Protein AF-A0A8B2S9D0-F1 (afdb_monomer)

Secondary structure (DSSP, 8-state):
-EEEETTEEEE-------HHHHHHHHHT--SHHHHHHHHHHHHHHHHHHHT-TTS-SS-HHHHHHHHHHHHHHHHHHHHHHHHHHHHHHTT-TTHHHHHHHHHHHHHHHHHHHHHHHHHTTT-SS-TT--GGGGGTT-TTTTT--

Mean predicted aligned error: 12.53 Å

Radius of gyration: 28.76 Å; Cα contacts (8 Å, |Δi|>4): 97; chains: 1; bounding box: 56×42×91 Å

Foldseek 3Di:
DWDQDPVGTDDDPDDDDDLVRLLVVLPVDPDPVSVVSNVVSVVVVVVCVCVDPVPDPDDLQVLLVLLLVLLVVLVVLVVLVVCLVVCVVVVHPCNVVSVCSLPPCLVVSLVSLVVSCVRNVVPPAHPVGDPCSVCSSVGCPPNRD

Solvent-accessible surface area (backbone atoms only — not comparable to full-atom values): 8714 Å² total; per-residue (Å²): 89,72,50,80,48,99,92,47,78,44,77,42,94,72,86,84,66,55,69,69,52,50,40,59,66,34,64,82,46,88,48,71,68,33,52,53,50,39,51,53,44,48,56,50,51,54,53,50,58,75,66,30,79,90,48,65,89,58,54,74,66,56,47,48,52,52,41,51,52,50,36,52,50,51,53,51,51,53,51,44,53,68,46,34,62,58,31,53,78,66,68,36,93,55,36,68,61,38,54,48,51,57,67,65,44,50,65,56,53,50,54,50,49,56,52,47,52,64,76,42,64,86,61,86,67,51,98,86,70,56,85,58,57,88,50,47,82,56,71,51,78,91,76,62,128

pLDDT: mean 82.46, std 10.73, range [52.59, 96.31]

Structure (mmCIF, N/CA/C/O backbone):
data_AF-A0A8B2S9D0-F1
#
_entry.id   AF-A0A8B2S9D0-F1
#
loop_
_atom_site.group_PDB
_atom_site.id
_atom_site.type_symbol
_atom_site.label_atom_id
_atom_site.label_alt_id
_atom_site.label_comp_id
_atom_site.label_asym_id
_atom_site.label_entity_id
_atom_site.label_seq_id
_atom_site.pdbx_PDB_ins_code
_atom_site.Cartn_x
_atom_site.Cartn_y
_atom_site.Cartn_z
_atom_site.occupancy
_atom_site.B_iso_or_equiv
_atom_site.auth_seq_id
_atom_site.auth_comp_id
_atom_site.auth_asym_id
_atom_site.auth_atom_id
_atom_site.pdbx_PDB_model_num
ATOM 1 N N . MET A 1 1 ? -6.649 -19.232 41.367 1.00 66.88 1 MET A N 1
ATOM 2 C CA . MET A 1 1 ? -5.723 -18.212 41.923 1.00 66.88 1 MET A CA 1
ATOM 3 C C . MET A 1 1 ? -5.711 -18.444 43.416 1.00 66.88 1 MET A C 1
ATOM 5 O O . MET A 1 1 ? -6.770 -18.383 44.038 1.00 66.88 1 MET A O 1
ATOM 9 N N . SER A 1 2 ? -4.547 -18.737 43.982 1.00 71.62 2 SER A N 1
ATOM 10 C CA . SER A 1 2 ? -4.392 -19.029 45.402 1.00 71.62 2 SER A CA 1
ATOM 11 C C . SER A 1 2 ? -4.323 -17.737 46.206 1.00 71.62 2 SER A C 1
ATOM 13 O O . SER A 1 2 ? -3.440 -16.904 46.014 1.00 71.62 2 SER A O 1
ATOM 15 N N . VAL A 1 3 ? -5.290 -17.547 47.100 1.00 73.31 3 VAL A N 1
ATOM 16 C CA . VAL A 1 3 ? -5.326 -16.390 47.997 1.00 73.31 3 VAL A CA 1
ATOM 17 C C . VAL A 1 3 ? -4.934 -16.873 49.384 1.00 73.31 3 VAL A C 1
ATOM 19 O O . VAL A 1 3 ? -5.528 -17.813 49.918 1.00 73.31 3 VAL A O 1
ATOM 22 N N . VAL A 1 4 ? -3.922 -16.241 49.975 1.00 78.06 4 VAL A N 1
ATOM 23 C CA . VAL A 1 4 ? -3.461 -16.590 51.319 1.00 78.06 4 VAL A CA 1
ATOM 24 C C . VAL A 1 4 ? -4.388 -15.943 52.336 1.00 78.06 4 VAL A C 1
ATOM 26 O O . VAL A 1 4 ? -4.500 -14.720 52.415 1.00 78.06 4 VAL A O 1
ATOM 29 N N . ARG A 1 5 ? -5.070 -16.775 53.119 1.00 75.19 5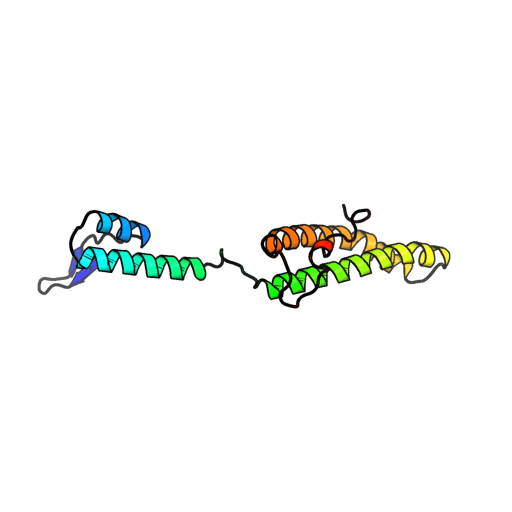 ARG A N 1
ATOM 30 C CA . ARG A 1 5 ? -5.826 -16.338 54.293 1.00 75.19 5 ARG A CA 1
ATOM 31 C C . ARG A 1 5 ? -5.087 -16.793 55.545 1.00 75.19 5 ARG A C 1
ATOM 33 O O . ARG A 1 5 ? -4.210 -17.650 55.489 1.00 75.19 5 ARG A O 1
ATOM 40 N N . LYS A 1 6 ? -5.463 -16.247 56.702 1.00 77.81 6 LYS A N 1
ATOM 41 C CA . LYS A 1 6 ? -4.830 -16.587 57.990 1.00 77.81 6 LYS A CA 1
ATOM 42 C C . LYS A 1 6 ? -4.887 -18.090 58.331 1.00 77.81 6 LYS A C 1
ATOM 44 O O . LYS A 1 6 ? -4.071 -18.552 59.112 1.00 77.81 6 LYS A O 1
ATOM 49 N N . THR A 1 7 ? -5.819 -18.843 57.740 1.00 78.12 7 THR A N 1
ATOM 50 C CA . THR A 1 7 ? -6.012 -20.293 57.937 1.00 78.12 7 THR A CA 1
ATOM 51 C C . THR A 1 7 ? -5.296 -21.171 56.902 1.00 78.12 7 THR A C 1
ATOM 53 O O . THR A 1 7 ? -5.504 -22.379 56.894 1.00 78.12 7 THR A O 1
ATOM 56 N N . GLY A 1 8 ? -4.489 -20.587 56.011 1.00 79.00 8 GLY A N 1
ATOM 57 C CA . GLY A 1 8 ? -3.754 -21.307 54.968 1.00 79.00 8 GLY A CA 1
ATOM 58 C C . GLY A 1 8 ? -4.043 -20.802 53.553 1.00 79.00 8 GLY A C 1
ATOM 59 O O . GLY A 1 8 ? -4.828 -19.872 53.336 1.00 79.00 8 GLY A O 1
ATOM 60 N N . VAL A 1 9 ? -3.369 -21.411 52.576 1.00 81.06 9 VAL A N 1
ATOM 61 C CA . VAL A 1 9 ? -3.511 -21.070 51.154 1.00 81.06 9 VAL A CA 1
ATOM 62 C C . VAL A 1 9 ? -4.711 -21.812 50.575 1.00 81.06 9 VAL A C 1
ATOM 64 O O . VAL A 1 9 ? -4.761 -23.037 50.623 1.00 81.06 9 VAL A O 1
ATOM 67 N N . VAL A 1 10 ? -5.673 -21.072 50.021 1.00 79.06 10 VAL A N 1
ATOM 68 C CA . VAL A 1 10 ? -6.876 -21.641 49.396 1.00 79.06 10 VAL A CA 1
ATOM 69 C C . VAL A 1 10 ? -6.884 -21.268 47.921 1.00 79.06 10 VAL A C 1
ATOM 71 O O . VAL A 1 10 ? -6.769 -20.084 47.591 1.00 79.06 10 VAL A O 1
ATOM 74 N N . ASP A 1 11 ? -7.032 -22.257 47.035 1.00 80.06 11 ASP A N 1
ATOM 75 C CA . ASP A 1 11 ? -7.218 -21.976 45.611 1.00 80.06 11 ASP A CA 1
ATOM 76 C C . ASP A 1 11 ? -8.678 -21.634 45.324 1.00 80.06 11 ASP A C 1
ATOM 78 O O . ASP A 1 11 ? -9.587 -22.424 45.584 1.00 80.06 11 ASP A O 1
ATOM 82 N N . ILE A 1 12 ? -8.899 -20.419 44.826 1.00 77.75 12 ILE A N 1
ATOM 83 C CA . ILE A 1 12 ? -10.222 -19.927 44.463 1.00 77.75 12 ILE A CA 1
ATOM 84 C C . ILE A 1 12 ? -10.286 -19.852 42.934 1.00 77.75 12 ILE A C 1
ATOM 86 O O . ILE A 1 12 ? -9.416 -19.219 42.310 1.00 77.75 12 ILE A O 1
ATOM 90 N N . PRO A 1 13 ? -11.319 -20.437 42.302 1.00 75.88 13 PRO A N 1
ATOM 91 C CA . PRO A 1 13 ? -11.525 -20.281 40.872 1.00 75.88 13 PRO A CA 1
ATOM 92 C C . PRO A 1 13 ? -12.008 -18.852 40.583 1.00 75.88 13 PRO A C 1
ATOM 94 O O . PRO A 1 13 ? -13.190 -18.535 40.700 1.00 75.88 13 PRO A O 1
ATOM 97 N N . VAL A 1 14 ? -11.081 -17.968 40.214 1.00 78.06 14 VAL A N 1
ATOM 98 C CA . VAL A 1 14 ? -11.389 -16.605 39.759 1.00 78.06 14 VAL A CA 1
ATOM 99 C C . VAL A 1 14 ? -11.592 -16.632 38.248 1.00 78.06 14 VAL A C 1
ATOM 101 O O . VAL A 1 14 ? -10.708 -17.064 37.509 1.00 78.06 14 VAL A O 1
ATOM 104 N N . ARG A 1 15 ? -12.755 -16.166 37.777 1.00 78.62 15 ARG A N 1
ATOM 105 C CA . ARG A 1 15 ? -13.032 -16.027 36.341 1.00 78.62 15 ARG A CA 1
ATOM 106 C C . ARG A 1 15 ? -12.444 -14.715 35.844 1.00 78.62 15 ARG A C 1
ATOM 108 O O . ARG A 1 15 ? -12.873 -13.644 36.264 1.00 78.62 15 ARG A O 1
ATOM 115 N N . VAL A 1 16 ? -11.466 -14.813 34.955 1.00 80.25 16 VAL A N 1
ATOM 116 C CA . VAL A 1 16 ? -10.899 -13.658 34.261 1.00 80.25 16 VAL A CA 1
ATOM 117 C C . VAL A 1 16 ? -11.697 -13.448 32.980 1.00 80.25 16 VAL A C 1
ATOM 119 O O . VAL A 1 16 ? -11.838 -14.368 32.176 1.00 80.25 16 VAL A O 1
ATOM 122 N N . PHE A 1 17 ? -12.245 -12.248 32.805 1.00 81.69 17 PHE A N 1
ATOM 123 C CA . PHE A 1 17 ? -12.996 -11.877 31.611 1.00 81.69 17 PHE A CA 1
ATOM 124 C C . PHE A 1 17 ? -12.151 -10.961 30.726 1.00 81.69 17 PHE A C 1
ATOM 126 O O . PHE A 1 17 ? -11.351 -10.164 31.216 1.00 81.69 17 PHE A O 1
ATOM 133 N N . SER A 1 18 ? -12.343 -11.057 29.411 1.00 88.75 18 SER A N 1
ATOM 134 C CA . SER A 1 18 ? -11.809 -10.059 28.483 1.00 88.75 18 SER A CA 1
ATOM 135 C C . SER A 1 18 ? -12.475 -8.703 28.729 1.00 88.75 18 SER A C 1
ATOM 137 O O . SER A 1 18 ? -13.593 -8.653 29.237 1.00 88.75 18 SER A O 1
ATOM 139 N N . LEU A 1 19 ? -11.845 -7.601 28.311 1.00 87.75 19 LEU A N 1
ATOM 140 C CA . LEU A 1 19 ? -12.427 -6.255 28.433 1.00 87.75 19 LEU A CA 1
ATOM 141 C C . LEU A 1 19 ? -13.851 -6.181 27.849 1.00 87.75 19 LEU A C 1
ATOM 143 O O . LEU A 1 19 ? -14.759 -5.648 28.481 1.00 87.75 19 LEU A O 1
ATOM 147 N N . ARG A 1 20 ? -14.090 -6.828 26.700 1.00 86.88 20 ARG A N 1
ATOM 148 C CA . ARG A 1 20 ? -15.435 -6.948 26.109 1.00 86.88 20 ARG A CA 1
ATOM 149 C C . ARG A 1 20 ? -16.399 -7.734 27.006 1.00 86.88 20 ARG A C 1
ATOM 151 O O . ARG A 1 20 ? -17.523 -7.295 27.219 1.00 86.88 20 ARG A O 1
ATOM 158 N N . GLY A 1 21 ? -15.958 -8.858 27.573 1.00 89.12 21 GLY A N 1
ATOM 159 C CA . GLY A 1 21 ? -16.758 -9.650 28.514 1.00 89.12 21 GLY A CA 1
ATOM 160 C C . GLY A 1 21 ? -17.090 -8.892 29.803 1.00 89.12 21 GLY A C 1
ATOM 161 O O . GLY A 1 21 ? -18.235 -8.905 30.248 1.00 89.12 21 GLY A O 1
ATOM 162 N N . CYS A 1 22 ? -16.121 -8.163 30.360 1.00 88.38 22 CYS A N 1
ATOM 163 C CA . CYS A 1 22 ? -16.308 -7.285 31.515 1.00 88.38 22 CYS A CA 1
ATOM 164 C C . CYS A 1 22 ? -17.375 -6.218 31.249 1.00 88.38 22 CYS A C 1
ATOM 166 O O . CYS A 1 22 ? -18.265 -6.016 32.077 1.00 88.38 22 CYS A O 1
ATOM 168 N N . HIS A 1 23 ? -17.307 -5.557 30.088 1.00 88.88 23 HIS A N 1
ATOM 169 C CA . HIS A 1 23 ? -18.277 -4.536 29.697 1.00 88.88 23 HIS A CA 1
ATOM 170 C C . HIS A 1 23 ? -19.706 -5.100 29.627 1.00 88.88 23 HIS A C 1
ATOM 172 O O . HIS A 1 23 ? -20.641 -4.486 30.143 1.00 88.88 23 HIS A O 1
ATOM 178 N N . LEU A 1 24 ? -19.867 -6.298 29.053 1.00 88.12 24 LEU A N 1
ATOM 179 C CA . LEU A 1 24 ? -21.162 -6.972 28.913 1.00 88.12 24 LEU A CA 1
ATOM 180 C C . LEU A 1 24 ? -21.770 -7.371 30.257 1.00 88.12 24 LEU A C 1
ATOM 182 O O . LEU A 1 24 ? -22.960 -7.167 30.478 1.00 88.12 24 LEU A O 1
ATOM 186 N N . ILE A 1 25 ? -20.963 -7.899 31.176 1.00 85.81 25 ILE A N 1
ATOM 187 C CA . ILE A 1 25 ? -21.452 -8.253 32.514 1.00 85.81 25 ILE A CA 1
ATOM 188 C C . ILE A 1 25 ? -21.907 -6.995 33.258 1.00 85.81 25 ILE A C 1
ATOM 190 O O . ILE A 1 25 ? -22.949 -6.994 33.912 1.00 85.81 25 ILE A O 1
ATOM 194 N N . ALA A 1 26 ? -21.166 -5.896 33.115 1.00 85.62 26 ALA A N 1
ATOM 195 C CA . ALA A 1 26 ? -21.499 -4.646 33.775 1.00 85.62 26 ALA A CA 1
ATOM 196 C C . ALA A 1 26 ? -22.753 -3.958 33.207 1.00 85.62 26 ALA A C 1
ATOM 198 O O . ALA A 1 26 ? -23.304 -3.106 33.896 1.00 85.62 26 ALA A O 1
ATOM 199 N N . MET A 1 27 ? -23.226 -4.282 31.996 1.00 86.81 27 MET A N 1
ATOM 200 C CA . MET A 1 27 ? -24.371 -3.613 31.341 1.00 86.81 27 MET A CA 1
ATOM 201 C C . MET A 1 27 ? -25.689 -3.731 32.104 1.00 86.81 27 MET A C 1
ATOM 203 O O . MET A 1 27 ? -26.435 -2.756 32.179 1.00 86.81 27 MET A O 1
ATOM 207 N N . PHE A 1 28 ? -25.950 -4.877 32.728 1.00 84.00 28 PHE A N 1
ATOM 208 C CA . PHE A 1 28 ? -27.207 -5.122 33.442 1.00 84.00 28 PHE A CA 1
ATOM 209 C C . PHE A 1 28 ? -27.262 -4.481 34.836 1.00 84.00 28 PHE A C 1
ATOM 211 O O . PHE A 1 28 ? -28.321 -4.435 35.458 1.00 84.00 28 PHE A O 1
ATOM 218 N N . ALA A 1 29 ? -26.143 -3.946 35.331 1.00 88.94 29 ALA A N 1
ATOM 219 C CA . ALA A 1 29 ? -26.092 -3.255 36.611 1.00 88.94 29 ALA A CA 1
ATOM 220 C C . ALA A 1 29 ? -26.434 -1.760 36.455 1.00 88.94 29 ALA A C 1
ATOM 222 O O . ALA A 1 29 ? -25.786 -1.014 35.709 1.00 88.94 29 ALA A O 1
ATOM 223 N N . THR A 1 30 ? -27.431 -1.294 37.212 1.00 87.62 30 THR A N 1
ATOM 224 C CA . THR A 1 30 ? -27.914 0.103 37.205 1.00 87.62 30 THR A CA 1
ATOM 225 C C . THR A 1 30 ? -27.178 1.017 38.190 1.00 87.62 30 THR A C 1
ATOM 227 O O . THR A 1 30 ? -27.485 2.207 38.284 1.00 87.62 30 THR A O 1
ATOM 230 N N . THR A 1 31 ? -26.176 0.493 38.901 1.00 94.62 31 THR A N 1
ATOM 231 C CA . THR A 1 31 ? -25.410 1.243 39.902 1.00 94.62 31 THR A CA 1
ATOM 232 C C . THR A 1 31 ? -24.501 2.289 39.254 1.00 94.62 31 THR A C 1
ATOM 234 O O . THR A 1 31 ? -24.031 2.128 38.125 1.00 94.62 31 THR A O 1
ATOM 237 N N . LYS A 1 32 ? -24.217 3.378 39.982 1.00 92.38 32 LYS A N 1
ATOM 238 C CA . LYS A 1 32 ? -23.296 4.430 39.520 1.00 92.38 32 LYS A CA 1
ATOM 239 C C . LYS A 1 32 ? -21.897 3.870 39.231 1.00 92.38 32 LYS A C 1
ATOM 241 O O . LYS A 1 32 ? -21.341 4.139 38.176 1.00 92.38 32 LYS A O 1
ATOM 246 N N . VAL A 1 33 ? -21.413 2.984 40.103 1.00 90.38 33 VAL A N 1
ATOM 247 C CA . VAL A 1 33 ? -20.120 2.300 39.947 1.00 90.38 33 VAL A CA 1
ATOM 248 C C . VAL A 1 33 ? -20.062 1.485 38.651 1.00 90.38 33 VAL A C 1
ATOM 250 O O . VAL A 1 33 ? -19.066 1.535 37.938 1.00 90.38 33 VAL A O 1
ATOM 253 N N . ALA A 1 34 ? -21.138 0.775 38.294 1.00 90.50 34 ALA A N 1
ATOM 254 C CA . ALA A 1 34 ? -21.178 0.017 37.046 1.00 90.50 34 ALA A CA 1
ATOM 255 C C . ALA A 1 34 ? -21.203 0.925 35.806 1.00 90.50 34 ALA A C 1
ATOM 257 O O . ALA A 1 34 ? -20.595 0.582 34.794 1.00 90.50 34 ALA A O 1
ATOM 258 N N . LYS A 1 35 ? -21.865 2.090 35.873 1.00 90.12 35 LYS A N 1
ATOM 259 C CA . LYS A 1 35 ? -21.848 3.085 34.784 1.00 90.12 35 LYS A CA 1
ATOM 260 C C . LYS A 1 35 ? -20.436 3.608 34.529 1.00 90.12 35 LYS A C 1
ATOM 262 O O . LYS A 1 35 ? -19.992 3.594 33.383 1.00 90.12 35 LYS A O 1
ATOM 267 N N . ASP A 1 36 ? -19.735 4.002 35.588 1.00 92.75 36 ASP A N 1
ATOM 268 C CA . ASP A 1 36 ? -18.369 4.525 35.492 1.00 92.75 36 ASP A CA 1
ATOM 269 C C . ASP A 1 36 ? -17.404 3.442 34.987 1.00 92.75 36 ASP A C 1
ATOM 271 O O . ASP A 1 36 ? -16.598 3.690 34.092 1.00 92.75 36 ASP A O 1
ATOM 275 N N . PHE A 1 37 ? -17.565 2.204 35.464 1.00 92.12 37 PHE A N 1
ATOM 276 C CA . PHE A 1 37 ? -16.795 1.059 34.983 1.00 92.12 37 PHE A CA 1
ATOM 277 C C . PHE A 1 37 ? -17.011 0.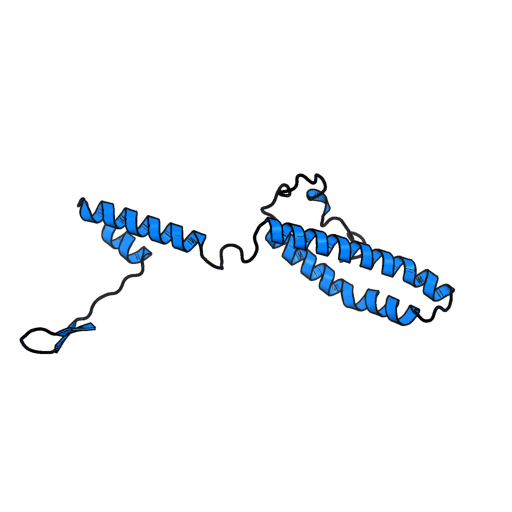787 33.489 1.00 92.12 37 PHE A C 1
ATOM 279 O O . PHE A 1 37 ? -16.049 0.570 32.758 1.00 92.12 37 PHE A O 1
ATOM 286 N N . ARG A 1 38 ? -18.256 0.833 32.995 1.00 93.44 38 ARG A N 1
ATOM 287 C CA . ARG A 1 38 ? -18.536 0.629 31.564 1.00 93.44 38 ARG A CA 1
ATOM 288 C C . ARG A 1 38 ? -17.864 1.673 30.689 1.00 93.44 38 ARG A C 1
ATOM 290 O O . ARG A 1 38 ? -17.320 1.296 29.656 1.00 93.44 38 ARG A O 1
ATOM 297 N N . ARG A 1 39 ? -17.904 2.942 31.102 1.00 92.44 39 ARG A N 1
ATOM 298 C CA . ARG A 1 39 ? -17.231 4.039 30.399 1.00 92.44 39 ARG A CA 1
ATOM 299 C C . ARG A 1 39 ? -15.723 3.817 30.365 1.00 92.44 39 ARG A C 1
ATOM 301 O O . ARG A 1 39 ? -15.148 3.799 29.290 1.00 92.44 39 ARG A O 1
ATOM 308 N N . TRP A 1 40 ? -15.131 3.516 31.518 1.00 93.00 40 TRP A N 1
ATOM 309 C CA . TRP A 1 40 ? -13.703 3.233 31.629 1.00 93.00 40 TRP A CA 1
ATOM 310 C C . TRP A 1 40 ? -13.251 2.067 30.735 1.00 93.00 40 TRP A C 1
ATOM 312 O O . TRP A 1 40 ? -12.223 2.159 30.071 1.00 93.00 40 TRP A O 1
ATOM 322 N N . VAL A 1 41 ? -14.031 0.982 30.657 1.00 93.00 41 VAL A N 1
ATOM 323 C CA . VAL A 1 41 ? -13.712 -0.140 29.760 1.00 93.00 41 VAL A CA 1
ATOM 324 C C . VAL A 1 41 ? -13.798 0.264 28.284 1.00 93.00 41 VAL A C 1
ATOM 326 O O . VAL A 1 41 ? -12.965 -0.186 27.500 1.00 93.00 41 VAL A O 1
ATOM 329 N N . LEU A 1 42 ? -14.778 1.088 27.895 1.00 91.12 42 LEU A N 1
ATOM 330 C CA . LEU A 1 42 ? -14.878 1.593 26.520 1.00 91.12 42 LEU A CA 1
ATOM 331 C C . LEU A 1 42 ? -13.696 2.500 26.171 1.00 91.12 42 LEU A C 1
ATOM 333 O O . LEU A 1 42 ? -13.077 2.282 25.139 1.00 91.12 42 LEU A O 1
ATOM 337 N N . ASP A 1 43 ? -13.309 3.407 27.070 1.00 91.19 43 ASP A N 1
ATOM 338 C CA . ASP A 1 43 ? -12.155 4.289 26.869 1.00 91.19 43 ASP A CA 1
ATOM 339 C C . ASP A 1 43 ? -10.854 3.480 26.663 1.00 91.19 43 ASP A C 1
ATOM 341 O O . ASP A 1 43 ? -10.008 3.831 25.839 1.00 91.19 43 ASP A O 1
ATOM 345 N N . ILE A 1 44 ? -10.698 2.355 27.374 1.00 87.81 44 ILE A N 1
ATOM 346 C CA . ILE A 1 44 ? -9.569 1.433 27.173 1.00 87.81 44 ILE A CA 1
ATOM 347 C C . ILE A 1 44 ? -9.678 0.707 25.834 1.00 87.81 44 ILE A C 1
ATOM 349 O O . ILE A 1 44 ? -8.688 0.618 25.116 1.00 87.81 44 ILE A O 1
ATOM 353 N N . LEU A 1 45 ? -10.854 0.186 25.480 1.00 85.69 45 LEU A N 1
ATOM 354 C CA . LEU A 1 45 ? -11.048 -0.497 24.199 1.00 85.69 45 LEU A CA 1
ATOM 355 C C . LEU A 1 45 ? -10.770 0.435 23.014 1.00 85.69 45 LEU A C 1
ATOM 357 O O . LEU A 1 45 ? -10.102 0.015 22.073 1.00 85.69 45 LEU A O 1
ATOM 361 N N . ASP A 1 46 ? -11.215 1.687 23.077 1.00 82.50 46 ASP A N 1
ATOM 362 C CA . ASP A 1 46 ? -10.971 2.684 22.035 1.00 82.50 46 ASP A CA 1
ATOM 363 C C . ASP A 1 46 ? -9.479 3.013 21.919 1.00 82.50 46 ASP A C 1
ATOM 365 O O . ASP A 1 46 ? -8.940 3.060 20.811 1.00 82.50 46 ASP A O 1
ATOM 369 N N . ARG A 1 47 ? -8.773 3.141 23.049 1.00 80.38 47 ARG A N 1
ATOM 370 C CA . ARG A 1 47 ? -7.315 3.328 23.071 1.00 80.38 47 ARG A CA 1
ATOM 371 C C . ARG A 1 47 ? -6.565 2.155 22.432 1.00 80.38 47 ARG A C 1
ATOM 373 O O . ARG A 1 47 ? -5.651 2.376 21.645 1.00 80.38 47 ARG A O 1
ATOM 380 N N . GLU A 1 48 ? -6.958 0.921 22.734 1.00 78.06 48 GLU A N 1
ATOM 381 C CA . GLU A 1 48 ? -6.328 -0.283 22.175 1.00 78.06 48 GLU A CA 1
ATOM 382 C C . GLU A 1 48 ? -6.624 -0.452 20.674 1.00 78.06 48 GLU A C 1
ATOM 384 O O . GLU A 1 48 ? -5.778 -0.926 19.916 1.00 78.06 48 GLU A O 1
ATOM 389 N N . ILE A 1 49 ? -7.800 -0.019 20.207 1.00 70.25 49 ILE A N 1
ATOM 390 C CA . ILE A 1 49 ? -8.160 -0.032 18.781 1.00 70.25 49 ILE A CA 1
ATOM 391 C C . ILE A 1 49 ? -7.316 0.976 17.988 1.00 70.25 49 ILE A C 1
ATOM 393 O O . ILE A 1 49 ? -6.878 0.658 16.884 1.00 70.25 49 ILE A O 1
ATOM 397 N N . GLN A 1 50 ? -7.031 2.154 18.552 1.00 63.84 50 GLN A N 1
ATOM 398 C CA . GLN A 1 50 ? -6.162 3.158 17.923 1.00 63.84 50 GLN A CA 1
ATOM 399 C C . GLN A 1 50 ? -4.687 2.729 17.856 1.00 63.84 50 GLN A C 1
ATOM 401 O O . GLN A 1 50 ? -3.922 3.324 17.105 1.00 63.84 50 GLN A O 1
ATOM 406 N N . HIS A 1 51 ? -4.256 1.758 18.668 1.00 56.19 51 HIS A N 1
ATOM 407 C CA . HIS A 1 51 ? -2.849 1.334 18.787 1.00 56.19 51 HIS A CA 1
ATOM 408 C C . HIS A 1 51 ? -2.607 -0.107 18.302 1.00 56.19 51 HIS A C 1
ATOM 410 O O . HIS A 1 51 ? -1.520 -0.657 18.483 1.00 56.19 51 HIS A O 1
ATOM 416 N N . SER A 1 52 ? -3.603 -0.742 17.682 1.00 53.72 52 SER A N 1
ATOM 417 C CA . SER A 1 52 ? -3.447 -2.082 17.119 1.00 53.72 52 SER A CA 1
ATOM 418 C C . SER A 1 52 ? -2.508 -2.042 15.904 1.00 53.72 52 SER A C 1
ATOM 420 O O . SER A 1 52 ? -2.715 -1.198 15.054 1.00 53.72 52 SER A O 1
ATOM 422 N N . PRO A 1 53 ? -1.549 -2.964 15.707 1.00 52.59 53 PRO A N 1
ATOM 423 C CA . PRO A 1 53 ? -0.795 -3.077 14.446 1.00 52.59 53 PRO A CA 1
ATOM 424 C C . PRO A 1 53 ? -1.643 -3.590 13.262 1.00 52.59 53 PRO A C 1
ATOM 426 O O . PRO A 1 53 ? -1.172 -3.647 12.130 1.00 52.59 53 PRO A O 1
ATOM 429 N N . ILE A 1 54 ? -2.912 -3.941 13.506 1.00 52.97 54 ILE A N 1
ATOM 430 C CA . ILE A 1 54 ? -3.954 -4.072 12.471 1.00 52.97 54 ILE A CA 1
ATOM 431 C C . ILE A 1 54 ? -4.430 -2.669 12.013 1.00 52.97 54 ILE A C 1
ATOM 433 O O . ILE A 1 54 ? -4.983 -2.518 10.925 1.00 52.97 54 ILE A O 1
ATOM 437 N N . ALA A 1 55 ? -4.154 -1.629 12.807 1.00 55.53 55 ALA A N 1
ATOM 438 C CA . ALA A 1 55 ? -4.212 -0.214 12.466 1.00 55.53 55 ALA A CA 1
ATOM 439 C C . ALA A 1 55 ? -2.828 0.254 11.953 1.00 55.53 55 ALA A C 1
ATOM 441 O O . ALA A 1 55 ? -1.890 0.456 12.710 1.00 55.53 55 ALA A O 1
ATOM 442 N N . LYS A 1 56 ? -2.712 0.370 10.625 1.00 63.38 56 LYS A N 1
ATOM 443 C CA . LYS A 1 56 ? -1.671 1.071 9.839 1.00 63.38 56 LYS A CA 1
ATOM 444 C C . LYS A 1 56 ? -0.213 0.986 10.345 1.00 63.38 56 LYS A C 1
ATOM 446 O O . LYS A 1 56 ? 0.260 1.832 11.092 1.00 63.38 56 LYS A O 1
ATOM 451 N N . GLN A 1 57 ? 0.548 0.036 9.792 1.00 73.31 57 GLN A N 1
ATOM 452 C CA . GLN A 1 57 ? 2.011 -0.066 9.954 1.00 73.31 57 GLN A CA 1
ATOM 453 C C . GLN A 1 57 ? 2.794 1.127 9.358 1.00 73.31 57 GLN A C 1
ATOM 455 O O . GLN A 1 57 ? 3.948 1.336 9.718 1.00 73.31 57 GLN A O 1
ATOM 460 N N . PHE A 1 58 ? 2.173 1.901 8.466 1.00 79.12 58 PHE A N 1
ATOM 461 C CA . PHE A 1 58 ? 2.736 3.107 7.862 1.00 79.12 58 PHE A CA 1
ATOM 462 C C . PHE A 1 58 ? 1.749 4.263 8.005 1.00 79.12 58 PHE A C 1
ATOM 464 O O . PHE A 1 58 ? 0.540 4.080 7.833 1.00 79.12 58 PHE A O 1
ATOM 471 N N . THR A 1 59 ? 2.264 5.456 8.281 1.00 85.56 59 THR A N 1
ATOM 472 C CA . THR A 1 59 ? 1.490 6.697 8.223 1.00 85.56 59 THR A CA 1
ATOM 473 C C . THR A 1 59 ? 1.058 7.001 6.788 1.00 85.56 59 THR A C 1
ATOM 475 O O . THR A 1 59 ? 1.638 6.513 5.816 1.00 85.56 59 THR A O 1
ATOM 478 N N . ASP A 1 60 ? 0.039 7.846 6.635 1.00 83.88 60 ASP A N 1
ATOM 479 C CA . ASP A 1 60 ? -0.462 8.222 5.309 1.00 83.88 60 ASP A CA 1
ATOM 480 C C . ASP A 1 60 ? 0.610 8.957 4.482 1.00 83.88 60 ASP A C 1
ATOM 482 O O . ASP A 1 60 ? 0.694 8.777 3.269 1.00 83.88 60 ASP A O 1
ATOM 486 N N . GLU A 1 61 ? 1.484 9.723 5.133 1.00 84.88 61 GLU A N 1
ATOM 487 C CA . GLU A 1 61 ? 2.609 10.416 4.501 1.00 84.88 61 GLU A CA 1
ATOM 488 C C . GLU A 1 61 ? 3.685 9.445 3.989 1.00 84.88 61 GLU A C 1
ATOM 490 O O . GLU A 1 61 ? 4.157 9.571 2.853 1.00 84.88 61 GLU A O 1
ATOM 495 N N . GLU A 1 62 ? 4.039 8.433 4.784 1.00 86.88 62 GLU A N 1
ATOM 496 C CA . GLU A 1 62 ? 4.982 7.382 4.387 1.00 86.88 62 GLU A CA 1
ATOM 497 C C . GLU A 1 62 ? 4.422 6.545 3.235 1.00 86.88 62 GLU A C 1
ATOM 499 O O . GLU A 1 62 ? 5.124 6.275 2.259 1.00 86.88 62 GLU A O 1
ATOM 504 N N . LEU A 1 63 ? 3.135 6.194 3.296 1.00 87.75 63 LEU A N 1
ATOM 505 C CA . LEU A 1 63 ? 2.437 5.499 2.216 1.00 87.75 63 LEU A CA 1
ATOM 506 C C . LEU A 1 63 ? 2.436 6.320 0.922 1.00 87.75 63 LEU A C 1
ATOM 508 O O . LEU A 1 63 ? 2.679 5.770 -0.156 1.00 87.75 63 LEU A O 1
ATOM 512 N N . CYS A 1 64 ? 2.225 7.635 1.017 1.00 87.38 64 CYS A N 1
ATOM 513 C CA . CYS A 1 64 ? 2.356 8.527 -0.131 1.00 87.38 64 CYS A CA 1
ATOM 514 C C . CYS A 1 64 ? 3.783 8.526 -0.683 1.00 87.38 64 CYS A C 1
ATOM 516 O O . CYS A 1 64 ? 3.975 8.370 -1.888 1.00 87.38 64 CYS A O 1
ATOM 518 N N . SER A 1 65 ? 4.789 8.636 0.181 1.00 89.06 65 SER A N 1
ATOM 519 C CA . SER A 1 65 ? 6.201 8.623 -0.218 1.00 89.06 65 SER A CA 1
ATOM 520 C C . SER A 1 65 ? 6.581 7.327 -0.942 1.00 89.06 65 SER A C 1
ATOM 522 O O . SER A 1 65 ? 7.221 7.362 -1.995 1.00 89.06 65 SER A O 1
ATOM 524 N N . LEU A 1 66 ? 6.115 6.177 -0.447 1.00 91.38 66 LEU A N 1
ATOM 525 C CA . LEU A 1 66 ? 6.309 4.878 -1.096 1.00 91.38 66 LEU A CA 1
ATOM 526 C C . LEU A 1 66 ? 5.593 4.785 -2.451 1.00 91.38 66 LEU A C 1
ATOM 52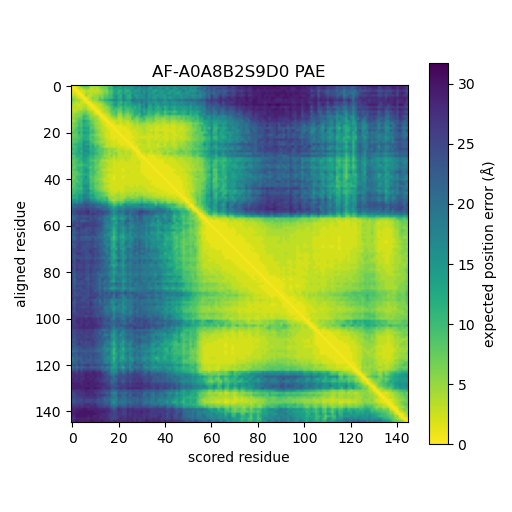8 O O . LEU A 1 66 ? 6.137 4.211 -3.395 1.00 91.38 66 LEU A O 1
ATOM 532 N N . ALA A 1 67 ? 4.400 5.369 -2.579 1.00 90.12 67 ALA A N 1
ATOM 533 C CA . ALA A 1 67 ? 3.667 5.416 -3.841 1.00 90.12 67 ALA A CA 1
ATOM 534 C C . ALA A 1 67 ? 4.388 6.262 -4.906 1.00 90.12 67 ALA A C 1
ATOM 536 O O . ALA A 1 67 ? 4.488 5.845 -6.062 1.00 90.12 67 ALA A O 1
ATOM 537 N N . TYR A 1 68 ? 4.967 7.403 -4.526 1.00 89.31 68 TYR A N 1
ATOM 538 C CA . TYR A 1 68 ? 5.793 8.200 -5.439 1.00 89.31 68 TYR A CA 1
ATOM 539 C C . TYR A 1 68 ? 7.117 7.518 -5.780 1.00 89.31 68 TYR A C 1
ATOM 541 O O . TYR A 1 68 ? 7.541 7.559 -6.934 1.00 89.31 68 TYR A O 1
ATOM 549 N N . LEU A 1 69 ? 7.746 6.829 -4.825 1.00 91.12 69 LEU A N 1
ATOM 550 C CA . LEU A 1 69 ? 8.927 6.014 -5.107 1.00 91.12 69 LEU A CA 1
ATOM 551 C C . LEU A 1 69 ? 8.609 4.921 -6.136 1.00 91.12 69 LEU A C 1
ATOM 553 O O . LEU A 1 69 ? 9.373 4.716 -7.081 1.00 91.12 69 LEU A O 1
ATOM 557 N N . TRP A 1 70 ? 7.457 4.260 -5.991 1.00 92.56 70 TRP A N 1
ATOM 558 C CA . TRP A 1 70 ? 6.965 3.305 -6.979 1.00 92.56 70 TRP A CA 1
ATOM 559 C C . TRP A 1 70 ? 6.764 3.958 -8.352 1.00 92.56 70 TRP A C 1
ATOM 561 O O . TRP A 1 70 ? 7.216 3.399 -9.351 1.00 92.56 70 TRP A O 1
ATOM 571 N N . ARG A 1 71 ? 6.153 5.152 -8.415 1.00 89.44 71 ARG A N 1
ATOM 572 C CA . ARG A 1 71 ? 5.955 5.900 -9.670 1.00 89.44 71 ARG A CA 1
ATOM 573 C C . ARG A 1 71 ? 7.290 6.167 -10.364 1.00 89.44 71 ARG A C 1
ATOM 575 O O . ARG A 1 71 ? 7.424 5.871 -11.549 1.00 89.44 71 ARG A O 1
ATOM 582 N N . SER A 1 72 ? 8.288 6.653 -9.629 1.00 89.06 72 SER A N 1
ATOM 58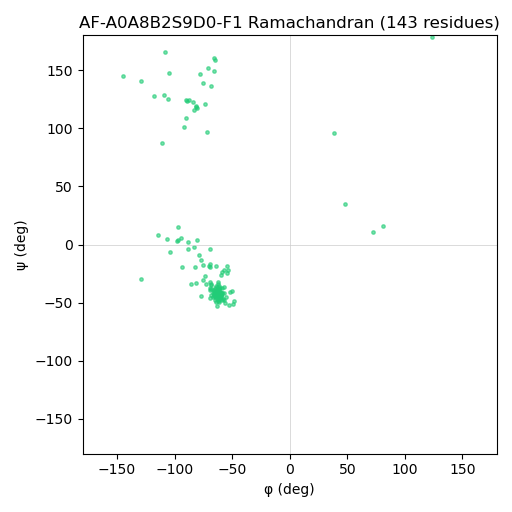3 C CA . SER A 1 72 ? 9.637 6.886 -10.156 1.00 89.06 72 SER A CA 1
ATOM 584 C C . SER A 1 72 ? 10.273 5.600 -10.687 1.00 89.06 72 SER A C 1
ATOM 586 O O . SER A 1 72 ? 10.807 5.586 -11.795 1.00 89.06 72 SER A O 1
ATOM 588 N N . ALA A 1 73 ? 10.160 4.493 -9.948 1.00 89.94 73 ALA A N 1
ATOM 589 C CA . ALA A 1 73 ? 10.668 3.196 -10.388 1.00 89.94 73 ALA A CA 1
ATOM 590 C C . ALA A 1 73 ? 9.974 2.691 -11.668 1.00 89.94 73 ALA A C 1
ATOM 592 O O . ALA A 1 73 ? 10.641 2.152 -12.551 1.00 89.94 73 ALA A O 1
ATOM 593 N N . ALA A 1 74 ? 8.658 2.892 -11.797 1.00 88.94 74 ALA A N 1
ATOM 594 C CA . ALA A 1 74 ? 7.896 2.518 -12.987 1.00 88.94 74 ALA A CA 1
ATOM 595 C C . ALA A 1 74 ? 8.323 3.327 -14.223 1.00 88.94 74 ALA A C 1
ATOM 597 O O . ALA A 1 74 ? 8.560 2.738 -15.276 1.00 88.94 74 ALA A O 1
ATOM 598 N N . VAL A 1 75 ? 8.504 4.645 -14.076 1.00 88.38 75 VAL A N 1
ATOM 599 C CA . VAL A 1 75 ? 9.006 5.526 -15.148 1.00 88.38 75 VAL A CA 1
ATOM 600 C C . VAL A 1 75 ? 10.406 5.105 -15.595 1.00 88.38 75 VAL A C 1
ATOM 602 O O . VAL A 1 75 ? 10.668 4.974 -16.788 1.00 88.38 75 VAL A O 1
ATOM 605 N N . MET A 1 76 ? 11.309 4.837 -14.649 1.00 89.44 76 MET A N 1
ATOM 606 C CA . MET A 1 76 ? 12.665 4.381 -14.969 1.00 89.44 76 MET A CA 1
ATOM 607 C C . MET A 1 76 ? 12.663 3.023 -15.677 1.00 89.44 76 MET A C 1
ATOM 609 O O . MET A 1 76 ? 13.432 2.815 -16.613 1.00 89.44 76 MET A O 1
ATOM 613 N N . TYR A 1 77 ? 11.799 2.099 -15.253 1.00 89.00 77 TYR A N 1
ATOM 614 C CA . TYR A 1 77 ? 11.655 0.794 -15.893 1.00 89.00 77 TYR A CA 1
ATOM 615 C C . TYR A 1 77 ? 11.164 0.915 -17.343 1.00 89.00 77 TYR A C 1
ATOM 617 O O . TYR A 1 77 ? 11.717 0.259 -18.228 1.00 89.00 77 TYR A O 1
ATOM 625 N N . GLU A 1 78 ? 10.170 1.766 -17.598 1.00 87.12 78 GLU A N 1
ATOM 626 C CA . GLU A 1 78 ? 9.652 2.048 -18.942 1.00 87.12 78 GLU A CA 1
ATOM 627 C C . GLU A 1 78 ? 10.740 2.650 -19.841 1.00 87.12 78 GLU A C 1
ATOM 629 O O . GLU A 1 78 ? 11.027 2.096 -20.902 1.00 87.12 78 GLU A O 1
ATOM 634 N N . ALA A 1 79 ? 11.468 3.658 -19.353 1.00 88.56 79 ALA A N 1
ATOM 635 C CA . ALA A 1 79 ? 12.599 4.242 -20.071 1.00 88.56 79 ALA A CA 1
ATOM 636 C C . ALA A 1 79 ? 13.694 3.205 -20.390 1.00 88.56 79 ALA A C 1
ATOM 638 O O . ALA A 1 79 ? 14.219 3.162 -21.503 1.00 88.56 79 ALA A O 1
ATOM 639 N N . CYS A 1 80 ? 14.028 2.312 -19.450 1.00 89.12 80 CYS A N 1
ATOM 640 C CA . CYS A 1 80 ? 14.974 1.226 -19.714 1.00 89.12 80 CYS A CA 1
ATOM 641 C C . CYS A 1 80 ? 14.492 0.293 -20.836 1.00 89.12 80 CYS A C 1
ATOM 643 O O . CYS A 1 80 ? 15.302 -0.169 -21.642 1.00 89.12 80 CYS A O 1
ATOM 645 N N . ARG A 1 81 ? 13.188 0.013 -20.919 1.00 87.06 81 ARG A N 1
ATOM 646 C CA . ARG A 1 81 ? 12.631 -0.814 -21.997 1.00 87.06 81 ARG A CA 1
ATOM 647 C C . ARG A 1 81 ? 12.687 -0.121 -23.349 1.00 87.06 81 ARG A C 1
ATOM 649 O O . ARG A 1 81 ? 12.999 -0.786 -24.331 1.00 87.06 81 ARG A O 1
ATOM 656 N N . GLU A 1 82 ? 12.422 1.178 -23.399 1.00 89.00 82 GLU A N 1
ATOM 657 C CA . GLU A 1 82 ? 12.493 1.967 -24.634 1.00 89.00 82 GLU A CA 1
ATOM 658 C C . GLU A 1 82 ? 13.929 2.120 -25.150 1.00 89.00 82 GLU A C 1
ATOM 660 O O . GLU A 1 82 ? 14.169 2.095 -26.355 1.00 89.00 82 GLU A O 1
ATOM 665 N N . VAL A 1 83 ? 14.908 2.201 -24.246 1.00 91.81 83 VAL A N 1
ATOM 666 C CA . VAL A 1 83 ? 16.332 2.300 -24.601 1.00 91.81 83 VAL A CA 1
ATOM 667 C C . VAL A 1 83 ? 16.906 0.961 -25.080 1.00 91.81 83 VAL A C 1
ATOM 669 O O . VAL A 1 83 ? 17.801 0.943 -25.926 1.00 91.81 83 VAL A O 1
ATOM 672 N N . HIS A 1 84 ? 16.397 -0.172 -24.586 1.00 90.69 84 HIS A N 1
ATOM 673 C CA . HIS A 1 84 ? 16.880 -1.509 -24.955 1.00 90.69 84 HIS A CA 1
ATOM 674 C C . HIS A 1 84 ? 17.017 -1.760 -26.477 1.00 90.69 84 HIS A C 1
ATOM 676 O O . HIS A 1 84 ? 18.098 -2.186 -26.887 1.00 90.69 84 HIS A O 1
ATOM 682 N N . PRO A 1 85 ? 16.005 -1.511 -27.338 1.00 92.75 85 PRO A N 1
ATOM 683 C CA . PRO A 1 85 ? 16.141 -1.730 -28.781 1.00 92.75 85 PRO A CA 1
ATOM 684 C C . PRO A 1 85 ? 17.225 -0.855 -29.426 1.00 92.75 85 PRO A C 1
ATOM 686 O O . PRO A 1 85 ? 17.921 -1.323 -30.321 1.00 92.75 85 PRO A O 1
ATOM 689 N N . LEU A 1 86 ? 17.429 0.378 -28.950 1.00 94.12 86 LEU A N 1
ATOM 690 C CA . LEU A 1 86 ? 18.498 1.248 -29.452 1.00 94.12 86 LEU A CA 1
ATOM 691 C C . LEU A 1 86 ? 19.879 0.685 -29.105 1.00 94.12 86 LEU A C 1
ATOM 693 O O . LEU A 1 86 ? 20.775 0.671 -29.946 1.00 94.12 86 LEU A O 1
ATOM 697 N N . LEU A 1 87 ? 20.040 0.168 -27.882 1.00 94.62 87 LEU A N 1
ATOM 698 C CA . LEU A 1 87 ? 21.272 -0.503 -27.465 1.00 94.62 87 LEU A CA 1
ATOM 699 C C . LEU A 1 87 ? 21.535 -1.768 -28.284 1.00 94.62 87 LEU A C 1
ATOM 701 O O . LEU A 1 87 ? 22.693 -2.063 -28.569 1.00 94.62 87 LEU A O 1
ATOM 705 N N . LEU A 1 88 ? 20.476 -2.500 -28.646 1.00 93.88 88 LEU A N 1
ATOM 706 C CA . LEU A 1 88 ? 20.566 -3.709 -29.462 1.00 93.88 88 LEU A CA 1
ATOM 707 C C . LEU A 1 88 ? 21.082 -3.388 -30.868 1.00 93.88 88 LEU A C 1
ATOM 709 O O . LEU A 1 88 ? 22.020 -4.031 -31.323 1.00 93.88 88 LEU A O 1
ATOM 713 N N . VAL A 1 89 ? 20.517 -2.366 -31.519 1.00 96.19 89 VAL A N 1
ATOM 714 C CA . VAL A 1 89 ? 20.957 -1.911 -32.851 1.00 96.19 89 VAL A CA 1
ATOM 715 C C . VAL A 1 89 ? 22.385 -1.364 -32.816 1.00 96.19 89 VAL A C 1
ATOM 717 O O . VAL A 1 89 ? 23.144 -1.566 -33.756 1.00 96.19 89 VAL A O 1
ATOM 720 N N . ALA A 1 90 ? 22.769 -0.700 -31.727 1.00 95.56 90 ALA A N 1
ATOM 721 C CA . ALA A 1 90 ? 24.117 -0.171 -31.539 1.00 95.56 90 ALA A CA 1
ATOM 722 C C . ALA A 1 90 ? 25.148 -1.223 -31.076 1.00 95.56 90 ALA A C 1
ATOM 724 O O . ALA A 1 90 ? 26.272 -0.843 -30.752 1.00 95.56 90 ALA A O 1
ATOM 725 N N . GLU A 1 91 ? 24.765 -2.504 -30.962 1.00 94.31 91 GLU A N 1
ATOM 726 C CA . GLU A 1 91 ? 25.595 -3.601 -30.427 1.00 94.31 91 GLU A CA 1
ATOM 727 C C . GLU A 1 91 ? 26.283 -3.248 -29.095 1.00 94.31 91 GLU A C 1
ATOM 729 O O . GLU A 1 91 ? 27.415 -3.627 -28.787 1.00 94.31 91 GLU A O 1
ATOM 734 N N . HIS A 1 92 ? 25.589 -2.467 -28.270 1.00 96.31 92 HIS A N 1
ATOM 735 C CA . HIS A 1 92 ? 26.198 -1.860 -27.104 1.00 96.31 92 HIS A CA 1
ATOM 736 C C . HIS A 1 92 ? 26.401 -2.890 -25.984 1.00 96.31 92 HIS A C 1
ATOM 738 O O . HIS A 1 92 ? 25.503 -3.659 -25.639 1.00 96.31 92 HIS A O 1
ATOM 744 N N . ARG A 1 93 ? 27.544 -2.834 -25.287 1.00 96.19 93 ARG A N 1
ATOM 745 C CA . ARG A 1 93 ? 27.904 -3.774 -24.198 1.00 96.19 93 ARG A CA 1
ATOM 746 C C . ARG A 1 93 ? 26.874 -3.910 -23.063 1.00 96.19 93 ARG A C 1
ATOM 748 O O . ARG A 1 93 ? 26.941 -4.848 -22.277 1.00 96.19 93 ARG A O 1
ATOM 755 N N . LEU A 1 94 ? 25.956 -2.949 -22.926 1.00 94.75 94 LEU A N 1
ATOM 756 C CA . LEU A 1 94 ? 24.926 -2.939 -21.879 1.00 94.75 94 LEU A CA 1
ATOM 757 C C . LEU A 1 94 ? 23.632 -3.672 -22.263 1.00 94.75 94 LEU A C 1
ATOM 759 O O . LEU A 1 94 ? 22.764 -3.802 -21.399 1.00 94.75 94 LEU A O 1
ATOM 763 N N . VAL A 1 95 ? 23.495 -4.179 -23.492 1.00 92.44 95 VAL A N 1
ATOM 764 C CA . VAL A 1 95 ? 22.301 -4.923 -23.943 1.00 92.44 95 VAL A CA 1
ATOM 765 C C . VAL A 1 95 ? 21.878 -6.022 -22.954 1.00 92.44 95 VAL A C 1
ATOM 767 O O . VAL A 1 95 ? 20.717 -6.008 -22.532 1.00 92.44 95 VAL A O 1
ATOM 770 N N . PRO A 1 96 ? 22.778 -6.903 -22.460 1.00 91.06 96 PRO A N 1
ATOM 771 C CA . PRO A 1 96 ? 22.380 -7.958 -21.525 1.00 91.06 96 PRO A CA 1
ATOM 772 C C . PRO A 1 96 ? 21.809 -7.411 -20.210 1.00 91.06 96 PRO A C 1
ATOM 774 O O . PRO A 1 96 ? 20.862 -7.964 -19.649 1.00 91.06 96 PRO A O 1
ATOM 777 N N . ARG A 1 97 ? 22.350 -6.285 -19.726 1.00 90.69 97 ARG A N 1
ATOM 778 C CA . ARG A 1 97 ? 21.892 -5.639 -18.491 1.00 90.69 97 ARG A CA 1
ATOM 779 C C . ARG A 1 97 ? 20.474 -5.094 -18.646 1.00 90.69 97 ARG A C 1
ATOM 781 O O . ARG A 1 97 ? 19.651 -5.299 -17.760 1.00 90.69 97 ARG A O 1
ATOM 788 N N . PHE A 1 98 ? 20.183 -4.427 -19.758 1.00 91.00 98 PHE A N 1
ATOM 789 C CA . PHE A 1 98 ? 18.861 -3.848 -20.011 1.00 91.00 98 PHE A CA 1
ATOM 790 C C . PHE A 1 98 ? 17.803 -4.918 -20.322 1.00 91.00 98 PHE A C 1
ATOM 792 O O . PHE A 1 98 ? 16.669 -4.796 -19.863 1.00 91.00 98 PHE A O 1
ATOM 799 N N . SER A 1 99 ? 18.186 -6.013 -20.985 1.00 86.25 99 SER A N 1
ATOM 800 C CA . SER A 1 99 ? 17.320 -7.188 -21.175 1.00 86.25 99 SER A CA 1
ATOM 801 C C . SER A 1 99 ? 16.921 -7.835 -19.837 1.00 86.25 99 SER A C 1
ATOM 803 O O . SER A 1 99 ? 15.745 -8.117 -19.579 1.00 86.25 99 SER A O 1
ATOM 805 N N . SER A 1 100 ? 17.888 -7.982 -18.923 1.00 87.25 100 SER A N 1
ATOM 806 C CA . SER A 1 100 ? 17.658 -8.503 -17.569 1.00 87.25 100 SER A CA 1
ATOM 807 C C . SER A 1 100 ? 16.716 -7.617 -16.745 1.00 87.25 100 SER A C 1
ATOM 809 O O . SER A 1 100 ? 15.806 -8.132 -16.093 1.00 87.25 100 SER A O 1
ATOM 811 N N . ILE A 1 101 ? 16.879 -6.289 -16.807 1.00 85.81 101 ILE A N 1
ATOM 812 C CA . ILE A 1 101 ? 15.993 -5.331 -16.119 1.00 85.81 101 ILE A CA 1
ATOM 813 C C . ILE A 1 101 ? 14.546 -5.510 -16.589 1.00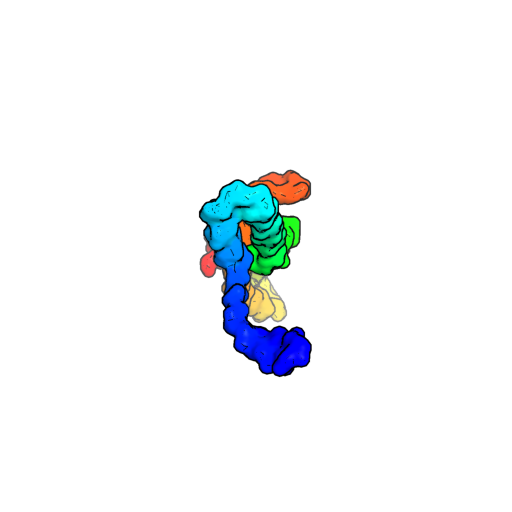 85.81 101 ILE A C 1
ATOM 815 O O . ILE A 1 101 ? 13.647 -5.630 -15.754 1.00 85.81 101 ILE A O 1
ATOM 819 N N . GLY A 1 102 ? 14.333 -5.589 -17.908 1.00 76.00 102 GLY A N 1
ATOM 820 C CA . GLY A 1 102 ? 13.013 -5.780 -18.511 1.00 76.00 102 GLY A CA 1
ATOM 821 C C . GLY A 1 102 ? 12.292 -7.021 -17.980 1.00 76.00 102 GLY A C 1
ATOM 822 O O . GLY A 1 102 ? 11.122 -6.937 -17.603 1.00 76.00 102 GLY A O 1
ATOM 823 N N . THR A 1 103 ? 13.005 -8.143 -17.882 1.00 76.94 103 THR A N 1
ATOM 824 C CA . THR A 1 103 ? 12.440 -9.432 -17.452 1.00 76.94 103 THR A CA 1
ATOM 825 C C . THR A 1 103 ? 12.231 -9.514 -15.937 1.00 76.94 103 THR A C 1
ATOM 827 O O . THR A 1 103 ? 11.181 -9.956 -15.474 1.00 76.94 103 THR A O 1
ATOM 830 N N . ASN A 1 104 ? 13.206 -9.073 -15.138 1.00 76.94 104 ASN A N 1
ATOM 831 C CA . ASN A 1 104 ? 13.217 -9.349 -13.699 1.00 76.94 104 ASN A CA 1
ATOM 832 C C . ASN A 1 104 ? 12.321 -8.410 -12.883 1.00 76.94 104 ASN A C 1
ATOM 834 O O . ASN A 1 104 ? 11.790 -8.811 -11.846 1.00 76.94 104 ASN A O 1
ATOM 838 N N . TYR A 1 105 ? 12.174 -7.148 -13.297 1.00 81.38 105 TYR A N 1
ATOM 839 C CA . TYR A 1 105 ? 11.613 -6.121 -12.407 1.00 81.38 105 TYR A CA 1
ATOM 840 C C . TYR A 1 105 ? 10.100 -5.941 -12.576 1.00 81.38 105 TYR A C 1
ATOM 842 O O . TYR A 1 105 ? 9.437 -5.486 -11.645 1.00 81.38 105 TYR A O 1
ATOM 850 N N . SER A 1 106 ? 9.534 -6.383 -13.705 1.00 82.75 106 SER A N 1
ATOM 851 C CA . SER A 1 106 ? 8.100 -6.265 -14.011 1.00 82.75 106 SER A CA 1
ATOM 852 C C . SER A 1 106 ? 7.211 -6.835 -12.899 1.00 82.75 106 SER A C 1
ATOM 854 O O . SER A 1 106 ? 6.364 -6.133 -12.346 1.00 82.75 106 SER A O 1
ATOM 856 N N . ARG A 1 107 ? 7.467 -8.081 -12.480 1.00 83.56 107 ARG A N 1
ATOM 857 C CA . ARG A 1 107 ? 6.669 -8.761 -11.449 1.00 83.56 107 ARG A CA 1
ATOM 858 C C . ARG A 1 107 ? 6.700 -8.032 -10.104 1.00 83.56 107 ARG A C 1
ATOM 860 O O . ARG A 1 107 ? 5.675 -7.935 -9.430 1.00 83.56 107 ARG A O 1
ATOM 867 N N . GLY A 1 108 ? 7.878 -7.555 -9.698 1.00 86.62 108 GLY A N 1
ATOM 868 C CA . GLY A 1 108 ? 8.062 -6.837 -8.437 1.00 86.62 108 GLY A CA 1
ATOM 869 C C . GLY A 1 108 ? 7.327 -5.499 -8.436 1.00 86.62 108 GLY A C 1
ATOM 870 O O . GLY A 1 108 ? 6.609 -5.198 -7.484 1.00 86.62 108 GLY A O 1
ATOM 871 N N . ILE A 1 109 ? 7.437 -4.750 -9.536 1.00 88.44 109 ILE A N 1
ATOM 872 C CA . ILE A 1 109 ? 6.753 -3.468 -9.725 1.00 88.44 109 ILE A CA 1
ATOM 873 C C . ILE A 1 109 ? 5.231 -3.666 -9.719 1.00 88.44 109 ILE A C 1
ATOM 875 O O . ILE A 1 109 ? 4.537 -2.930 -9.019 1.00 88.44 109 ILE A O 1
ATOM 879 N N . ASN A 1 110 ? 4.704 -4.689 -10.400 1.00 87.56 110 ASN A N 1
ATOM 880 C CA . ASN A 1 110 ? 3.263 -4.974 -10.417 1.00 87.56 110 ASN A CA 1
ATOM 881 C C . ASN A 1 110 ? 2.740 -5.344 -9.029 1.00 87.56 110 ASN A C 1
ATOM 883 O O . ASN A 1 110 ? 1.745 -4.792 -8.565 1.00 87.56 110 ASN A O 1
ATOM 887 N N . LYS A 1 111 ? 3.445 -6.228 -8.316 1.00 89.44 111 LYS A N 1
ATOM 888 C CA . LYS A 1 111 ? 3.054 -6.617 -6.957 1.00 89.44 111 LYS A CA 1
ATOM 889 C C . LYS A 1 111 ? 3.079 -5.427 -5.994 1.00 89.44 111 LYS A C 1
ATOM 891 O O . LYS A 1 111 ? 2.164 -5.279 -5.188 1.00 89.44 111 LYS A O 1
ATOM 896 N N . ALA A 1 112 ? 4.108 -4.584 -6.078 1.00 90.62 112 ALA A N 1
ATOM 897 C CA . ALA A 1 112 ? 4.217 -3.384 -5.256 1.00 90.62 112 ALA A CA 1
ATOM 898 C C . ALA A 1 112 ? 3.085 -2.389 -5.547 1.00 90.62 112 ALA A C 1
ATOM 900 O O . ALA A 1 112 ? 2.522 -1.833 -4.608 1.00 90.62 112 ALA A O 1
ATOM 901 N N . ARG A 1 113 ? 2.697 -2.225 -6.820 1.00 90.31 113 ARG A N 1
ATOM 902 C CA . ARG A 1 113 ? 1.563 -1.383 -7.228 1.00 90.31 113 ARG A CA 1
ATOM 903 C C . ARG A 1 113 ? 0.277 -1.799 -6.529 1.00 90.31 113 ARG A C 1
ATOM 905 O O . ARG A 1 113 ? -0.395 -0.953 -5.954 1.00 90.31 113 ARG A O 1
ATOM 912 N N . GLU A 1 114 ? -0.052 -3.089 -6.561 1.00 89.50 114 GLU A N 1
ATOM 913 C CA . GLU A 1 114 ? -1.293 -3.600 -5.971 1.00 89.50 114 GLU A CA 1
ATOM 914 C C . GLU A 1 114 ? -1.313 -3.447 -4.448 1.00 89.50 114 GLU A C 1
ATOM 916 O O . GLU A 1 114 ? -2.332 -3.060 -3.878 1.00 89.50 114 GLU A O 1
ATOM 921 N N . ILE A 1 115 ? -0.176 -3.684 -3.784 1.00 89.19 115 ILE A N 1
ATOM 922 C CA . ILE A 1 115 ? -0.045 -3.467 -2.337 1.00 89.19 115 ILE A CA 1
ATOM 923 C C . ILE A 1 115 ? -0.243 -1.988 -2.007 1.00 89.19 115 ILE A C 1
ATOM 925 O O . ILE A 1 115 ? -1.088 -1.657 -1.182 1.00 89.19 115 ILE A O 1
ATOM 929 N N . LEU A 1 116 ? 0.497 -1.095 -2.665 1.00 89.94 116 LEU A N 1
ATOM 930 C CA . LEU A 1 116 ? 0.437 0.335 -2.372 1.00 89.94 116 LEU A CA 1
ATOM 931 C C . LEU A 1 116 ? -0.940 0.908 -2.682 1.00 89.94 116 LEU A C 1
ATOM 933 O O . LEU A 1 116 ? -1.473 1.639 -1.865 1.00 89.94 116 LEU A O 1
ATOM 937 N N . LYS A 1 117 ? -1.561 0.509 -3.794 1.00 87.38 117 LYS A N 1
ATOM 938 C CA . LYS A 1 117 ? -2.926 0.911 -4.143 1.00 87.38 117 LYS A CA 1
ATOM 939 C C . LYS A 1 117 ? -3.952 0.449 -3.107 1.00 87.38 117 LYS A C 1
ATOM 941 O O . LYS A 1 117 ? -4.881 1.192 -2.809 1.00 87.38 117 LYS A O 1
ATOM 946 N N . ARG A 1 118 ? -3.802 -0.764 -2.560 1.00 87.31 118 ARG A N 1
ATOM 947 C CA . ARG A 1 118 ? -4.658 -1.267 -1.475 1.00 87.31 118 ARG A CA 1
ATOM 948 C C . ARG A 1 118 ? -4.484 -0.431 -0.210 1.00 87.31 118 ARG A C 1
ATOM 950 O O . ARG A 1 118 ? -5.481 -0.008 0.366 1.00 87.31 118 ARG A O 1
ATOM 957 N N . GLU A 1 119 ? -3.240 -0.206 0.203 1.00 85.56 119 GLU A N 1
ATOM 958 C CA . GLU A 1 119 ? -2.921 0.498 1.448 1.00 85.56 119 GLU A CA 1
ATOM 959 C C . GLU A 1 119 ? -3.177 2.002 1.370 1.00 85.56 119 GLU A C 1
ATOM 961 O O . GLU A 1 119 ? -3.451 2.607 2.391 1.00 85.56 119 GLU A O 1
ATOM 966 N N . THR A 1 120 ? -3.118 2.629 0.195 1.00 87.69 120 THR A N 1
ATOM 967 C CA . THR A 1 120 ? -3.320 4.079 0.050 1.00 87.69 120 THR A CA 1
ATOM 968 C C . THR A 1 120 ? -4.735 4.460 -0.381 1.00 87.69 120 THR A C 1
ATOM 970 O O . THR A 1 120 ? -5.020 5.640 -0.568 1.00 87.69 120 THR A O 1
ATOM 973 N N . ASN A 1 121 ? -5.649 3.494 -0.521 1.00 83.56 121 ASN A N 1
ATOM 974 C CA . ASN A 1 121 ? -6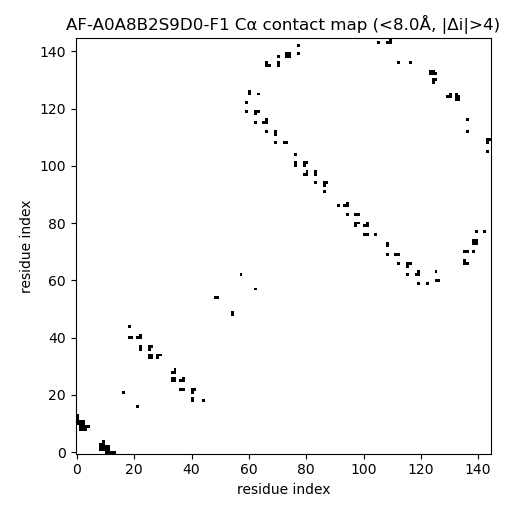.997 3.724 -1.053 1.00 83.56 121 ASN A CA 1
ATOM 975 C C . ASN A 1 121 ? -7.824 4.738 -0.234 1.00 83.56 121 ASN A C 1
ATOM 977 O O . ASN A 1 121 ? -8.724 5.386 -0.764 1.00 83.56 121 ASN A O 1
ATOM 981 N N . HIS A 1 122 ? -7.538 4.890 1.064 1.00 82.38 122 HIS A N 1
ATOM 982 C CA . HIS A 1 122 ? -8.200 5.883 1.921 1.00 82.38 122 HIS A CA 1
ATOM 983 C C . HIS A 1 122 ? -7.679 7.314 1.722 1.00 82.38 122 HIS A C 1
ATOM 985 O O . HIS A 1 122 ? -8.319 8.256 2.189 1.00 82.38 122 HIS A O 1
ATOM 991 N N . ILE A 1 123 ? -6.550 7.496 1.034 1.00 81.94 123 ILE A N 1
ATOM 992 C CA . ILE A 1 123 ? -5.903 8.792 0.816 1.00 81.94 123 ILE A CA 1
ATOM 993 C C . ILE A 1 123 ? -6.453 9.412 -0.471 1.00 81.94 123 ILE A C 1
ATOM 995 O O . ILE A 1 123 ? -6.160 8.953 -1.576 1.00 81.94 123 ILE A O 1
ATOM 999 N N . LYS A 1 124 ? -7.263 10.466 -0.337 1.00 71.25 124 LYS A N 1
ATOM 1000 C CA . LYS A 1 124 ? -7.882 11.162 -1.482 1.00 71.25 124 LYS A CA 1
ATOM 1001 C C . LYS A 1 124 ? -6.985 12.241 -2.082 1.00 71.25 124 LYS A C 1
ATOM 1003 O O . LYS A 1 124 ? -7.020 12.449 -3.293 1.00 71.25 124 LYS A O 1
ATOM 1008 N N . GLU A 1 125 ? -6.199 12.897 -1.239 1.00 69.94 125 GLU A N 1
ATOM 1009 C CA . GLU A 1 125 ? -5.288 13.984 -1.584 1.00 69.94 125 GLU A CA 1
ATOM 1010 C C . GLU A 1 125 ? -4.046 13.867 -0.701 1.00 69.94 125 GLU A C 1
ATOM 1012 O O . GLU A 1 125 ? -4.130 13.416 0.445 1.00 69.94 125 GLU A O 1
ATOM 1017 N N . GLN A 1 126 ? -2.887 14.210 -1.254 1.00 69.88 126 GLN A N 1
ATOM 1018 C CA . GLN A 1 126 ? -1.619 14.070 -0.552 1.00 69.88 126 GLN A CA 1
ATOM 1019 C C . GLN A 1 126 ? -1.427 15.214 0.467 1.00 69.88 126 GLN A C 1
ATOM 1021 O O . GLN A 1 126 ? -1.813 16.347 0.169 1.00 69.88 126 GLN A O 1
ATOM 1026 N N . PRO A 1 127 ? -0.758 14.974 1.617 1.00 63.69 127 PRO A N 1
ATOM 1027 C CA . PRO A 1 127 ? -0.522 16.003 2.640 1.00 63.69 127 PRO A CA 1
ATOM 1028 C C . PRO A 1 127 ? 0.156 17.297 2.150 1.00 63.69 127 PRO A C 1
ATOM 1030 O O . PRO A 1 127 ? -0.020 18.346 2.760 1.00 63.69 127 PRO A O 1
ATOM 1033 N N . TRP A 1 128 ? 0.913 17.236 1.049 1.00 66.00 128 TRP A N 1
ATOM 1034 C CA . TRP A 1 128 ? 1.724 18.344 0.524 1.00 66.00 128 TRP A CA 1
ATOM 1035 C C . TRP A 1 128 ? 1.050 19.146 -0.604 1.00 66.00 128 TRP A C 1
ATOM 1037 O O . TRP A 1 128 ? 1.679 20.033 -1.174 1.00 66.00 128 TRP A O 1
ATOM 1047 N N . GLY A 1 129 ? -0.210 18.840 -0.944 1.00 61.94 129 GLY A N 1
ATOM 1048 C CA . GLY A 1 129 ? -0.996 19.611 -1.918 1.00 61.94 129 GLY A CA 1
ATOM 1049 C C . GLY A 1 129 ? -0.726 19.309 -3.398 1.00 61.94 129 GLY A C 1
ATOM 1050 O O . GLY A 1 129 ? -1.122 20.099 -4.252 1.00 61.94 129 GLY A O 1
ATOM 1051 N N . ASP A 1 130 ? -0.078 18.188 -3.726 1.00 64.25 130 ASP A N 1
ATOM 1052 C CA . ASP A 1 130 ? 0.133 17.777 -5.119 1.00 64.25 130 ASP A CA 1
ATOM 1053 C C . ASP A 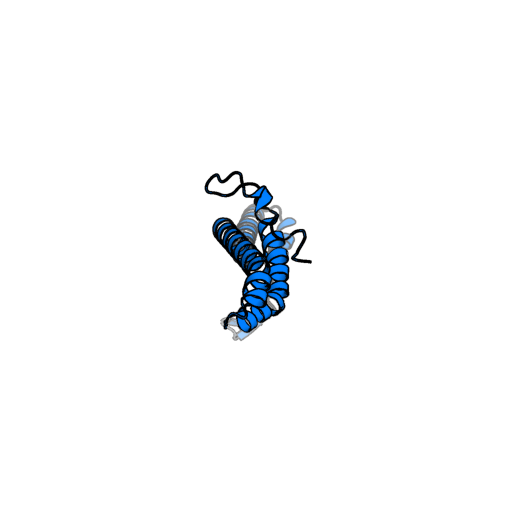1 130 ? -1.177 17.262 -5.757 1.00 64.25 130 ASP A C 1
ATOM 1055 O O . ASP A 1 130 ? -1.795 16.300 -5.286 1.00 64.25 130 ASP A O 1
ATOM 1059 N N . SER A 1 131 ? -1.609 17.904 -6.849 1.00 64.19 131 SER A N 1
ATOM 1060 C CA . SER A 1 131 ? -2.819 17.555 -7.607 1.00 64.19 131 SER A CA 1
ATOM 1061 C C . SER A 1 131 ? -2.707 16.229 -8.362 1.00 64.19 131 SER A C 1
ATOM 1063 O O . SER A 1 131 ? -3.726 15.653 -8.759 1.00 64.19 131 SER A O 1
ATOM 1065 N N . ASP A 1 132 ? -1.488 15.720 -8.548 1.00 73.69 132 ASP A N 1
ATOM 1066 C CA . ASP A 1 132 ? -1.216 14.546 -9.378 1.00 73.69 132 ASP A CA 1
ATOM 1067 C C . ASP A 1 132 ? -1.433 13.204 -8.671 1.00 73.69 132 ASP A C 1
ATOM 1069 O O . ASP A 1 132 ? -1.326 12.152 -9.311 1.00 73.69 132 ASP A O 1
ATOM 1073 N N . TRP A 1 133 ? -1.804 13.205 -7.385 1.00 80.56 133 TRP A N 1
ATOM 1074 C CA . TRP A 1 133 ? -2.006 11.990 -6.586 1.00 80.56 133 TRP A CA 1
ATOM 1075 C C . TRP A 1 133 ? -2.908 10.949 -7.273 1.00 80.56 133 TRP A C 1
ATOM 1077 O O 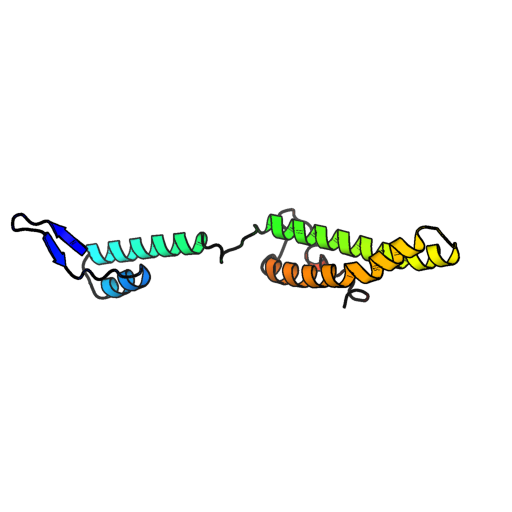. TRP A 1 133 ? -2.607 9.753 -7.302 1.00 80.56 133 TRP A O 1
ATOM 1087 N N . LYS A 1 134 ? -3.979 11.411 -7.932 1.00 78.06 134 LYS A N 1
ATOM 1088 C CA . LYS A 1 134 ? -4.944 10.563 -8.663 1.00 78.06 134 LYS A CA 1
ATOM 1089 C C . LYS A 1 134 ? -4.301 9.736 -9.782 1.00 78.06 134 LYS A C 1
ATOM 1091 O O . LYS A 1 134 ? -4.828 8.689 -10.156 1.00 78.06 134 LYS A O 1
ATOM 1096 N N . ASN A 1 135 ? -3.161 10.190 -10.294 1.00 81.94 135 ASN A N 1
ATOM 1097 C CA . ASN A 1 135 ? -2.428 9.580 -11.395 1.00 81.94 135 ASN A CA 1
ATOM 1098 C C . ASN A 1 135 ? -1.143 8.873 -10.938 1.00 81.94 135 ASN A C 1
ATOM 1100 O O . ASN A 1 135 ? -0.411 8.342 -11.769 1.00 81.94 135 ASN A O 1
ATOM 1104 N N . VAL A 1 136 ? -0.858 8.786 -9.635 1.00 84.81 136 VAL A N 1
ATOM 1105 C CA . VAL A 1 136 ? 0.391 8.172 -9.145 1.00 84.81 136 VAL A CA 1
ATOM 1106 C C . VAL A 1 136 ? 0.550 6.730 -9.622 1.00 84.81 136 VAL A C 1
ATOM 1108 O O . VAL A 1 136 ? 1.640 6.330 -10.020 1.00 84.81 136 VAL A O 1
ATOM 1111 N N . PHE A 1 137 ? -0.551 5.982 -9.700 1.00 85.44 137 PHE A N 1
ATOM 1112 C CA . PHE A 1 137 ? -0.567 4.610 -10.208 1.00 85.44 137 PHE A CA 1
ATOM 1113 C C . PHE A 1 137 ? -0.985 4.488 -11.683 1.00 85.44 137 PHE A C 1
ATOM 1115 O O . PHE A 1 137 ? -1.346 3.389 -12.106 1.00 85.44 137 PHE A O 1
ATOM 1122 N N . SER A 1 138 ? -1.010 5.565 -12.481 1.00 79.88 138 SER A N 1
ATOM 1123 C CA . SER A 1 138 ? -1.453 5.502 -13.888 1.00 79.88 138 SER A CA 1
ATOM 1124 C C . SER A 1 138 ? -0.373 5.023 -14.862 1.00 79.88 138 SER A C 1
ATOM 1126 O O . SER A 1 138 ? -0.717 4.571 -15.955 1.00 79.88 138 SER A O 1
ATOM 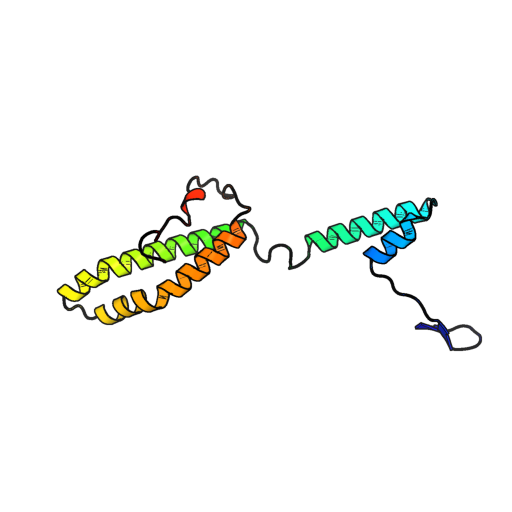1128 N N . TYR A 1 139 ? 0.900 5.089 -14.469 1.00 71.19 139 TYR A N 1
ATOM 1129 C CA . TYR A 1 139 ? 2.039 4.670 -15.289 1.00 71.19 139 TYR A CA 1
ATOM 1130 C C . TYR A 1 139 ? 2.039 3.161 -15.561 1.00 71.19 139 TYR A C 1
ATOM 1132 O O . TYR A 1 139 ? 1.532 2.363 -14.768 1.00 71.19 139 TYR A O 1
ATOM 1140 N N . GLY A 1 140 ? 2.579 2.774 -16.720 1.00 62.75 140 GLY A N 1
ATOM 1141 C CA . GLY A 1 140 ? 2.711 1.376 -17.126 1.00 62.75 140 GLY A CA 1
ATOM 1142 C C . GLY A 1 140 ? 1.410 0.664 -17.515 1.00 62.75 140 GLY A C 1
ATOM 1143 O O . GLY A 1 140 ? 1.441 -0.545 -17.714 1.00 62.75 140 GLY A O 1
ATOM 1144 N N . LYS A 1 141 ? 0.271 1.359 -17.679 1.00 61.88 141 LYS A N 1
ATOM 1145 C CA . LYS A 1 141 ? -1.026 0.749 -18.070 1.00 61.88 141 LYS A CA 1
ATOM 1146 C C . LYS A 1 141 ? -0.988 -0.109 -19.352 1.00 61.88 141 LYS A C 1
ATOM 1148 O O . LYS A 1 141 ? -1.860 -0.958 -19.505 1.00 61.88 141 LYS A O 1
ATOM 1153 N N . GLY A 1 142 ? -0.011 0.087 -20.242 1.00 57.59 142 GLY A N 1
ATOM 1154 C CA . GLY A 1 142 ? 0.178 -0.727 -21.455 1.00 57.59 142 GLY A CA 1
ATOM 1155 C C . GLY A 1 142 ? 1.325 -1.747 -21.399 1.00 57.59 142 GLY A C 1
ATOM 1156 O O . GLY A 1 142 ? 1.486 -2.517 -22.337 1.00 57.59 142 GLY A O 1
ATOM 1157 N N . ILE A 1 143 ? 2.140 -1.746 -20.337 1.00 57.56 143 ILE A N 1
ATOM 1158 C CA . ILE A 1 143 ? 3.453 -2.428 -20.301 1.00 57.56 143 ILE A CA 1
ATOM 1159 C C . ILE A 1 143 ? 3.603 -3.339 -19.072 1.00 57.56 143 ILE A C 1
ATOM 1161 O O . ILE A 1 143 ? 4.310 -4.347 -19.110 1.00 57.56 143 ILE A O 1
ATOM 1165 N N . LEU A 1 144 ? 2.932 -2.970 -17.984 1.00 59.38 144 LEU A N 1
ATOM 1166 C CA . LEU A 1 144 ? 2.924 -3.613 -16.681 1.00 59.38 144 LEU A CA 1
ATOM 1167 C C . LEU A 1 144 ? 1.536 -4.243 -16.468 1.00 59.38 144 LEU A C 1
ATOM 1169 O O . LEU A 1 144 ? 0.634 -3.592 -15.935 1.00 59.38 144 LEU A O 1
ATOM 1173 N N . GLN A 1 145 ? 1.364 -5.483 -16.939 1.00 54.38 145 GLN A N 1
ATOM 1174 C CA . GLN A 1 145 ? 0.219 -6.354 -16.629 1.00 54.38 145 GLN A CA 1
ATOM 1175 C C . GLN A 1 145 ? 0.678 -7.507 -15.739 1.00 54.38 145 GLN A C 1
ATOM 1177 O O . GLN A 1 145 ? 1.776 -8.047 -16.002 1.00 54.38 145 GLN A O 1
#

Sequence (145 aa):
MSVVRKTGVVDIPVRVFSLRGCHLIAMFATTKVAKDFRRWVLDILDREIQHSPIAKQFTDEELCSLAYLWRSAAVMYEACREVHPLLLVAEHRLVPRFSSIGTNYSRGINKAREILKRETNHIKEQPWGDSDWKNVFSYGKGILQ